Protein AF-A0A894TK56-F1 (afdb_monomer_lite)

Structure (mmCIF, N/CA/C/O backbone):
data_AF-A0A894TK56-F1
#
_entry.id   AF-A0A894TK56-F1
#
loop_
_atom_site.group_PDB
_atom_site.id
_atom_site.type_symbol
_atom_site.label_atom_id
_atom_site.label_alt_id
_atom_site.label_comp_id
_atom_site.label_asym_id
_atom_site.label_entity_id
_atom_site.label_seq_id
_atom_site.pdbx_PDB_ins_code
_atom_site.Cartn_x
_atom_site.Cartn_y
_atom_site.Cartn_z
_atom_site.occupancy
_atom_site.B_iso_or_equiv
_atom_site.auth_seq_id
_atom_site.auth_comp_id
_atom_site.auth_asym_id
_atom_site.auth_atom_id
_atom_site.pdbx_PDB_model_num
ATOM 1 N N . MET A 1 1 ? 17.029 23.446 -1.792 1.00 41.25 1 MET A N 1
ATOM 2 C CA . MET A 1 1 ? 15.827 22.893 -2.447 1.00 41.25 1 MET A CA 1
ATOM 3 C C . MET A 1 1 ? 15.817 21.402 -2.170 1.00 41.25 1 MET A C 1
ATOM 5 O O . MET A 1 1 ? 16.736 20.729 -2.612 1.00 41.25 1 MET A O 1
ATOM 9 N N . MET A 1 2 ? 14.877 20.900 -1.363 1.00 46.59 2 MET A N 1
ATOM 10 C CA . MET A 1 2 ? 14.678 19.452 -1.255 1.00 46.59 2 MET A CA 1
ATOM 11 C C . MET A 1 2 ? 14.166 18.981 -2.612 1.00 46.59 2 MET A C 1
ATOM 13 O O . MET A 1 2 ? 13.035 19.290 -2.978 1.00 46.59 2 MET A O 1
ATOM 17 N N . SER A 1 3 ? 15.011 18.298 -3.379 1.00 46.00 3 SER A N 1
ATOM 18 C CA . SER A 1 3 ? 14.558 17.549 -4.542 1.00 46.00 3 SER A CA 1
ATOM 19 C C . SER A 1 3 ? 13.687 16.421 -4.012 1.00 46.00 3 SER A C 1
ATOM 21 O O . SER A 1 3 ? 14.193 15.400 -3.553 1.00 46.00 3 SER A O 1
ATOM 23 N N . THR A 1 4 ? 12.374 16.627 -3.995 1.00 59.28 4 THR A N 1
ATOM 24 C CA . THR A 1 4 ? 11.415 15.536 -3.869 1.00 59.28 4 THR A CA 1
ATOM 25 C C . THR A 1 4 ? 11.563 14.688 -5.121 1.00 59.28 4 THR A C 1
ATOM 27 O O . THR A 1 4 ? 10.925 14.922 -6.145 1.00 59.28 4 THR A O 1
ATOM 30 N N . SER A 1 5 ? 12.485 13.731 -5.059 1.00 63.28 5 SER A N 1
ATOM 31 C CA . SER A 1 5 ? 12.625 12.682 -6.053 1.00 63.28 5 SER A CA 1
ATOM 32 C C . SER A 1 5 ? 11.332 11.878 -6.018 1.00 63.28 5 SER A C 1
ATOM 34 O O . SER A 1 5 ? 11.151 11.020 -5.156 1.00 63.28 5 SER A O 1
ATOM 36 N N . TYR A 1 6 ? 10.390 12.217 -6.898 1.00 68.06 6 TYR A N 1
ATOM 37 C CA . TYR A 1 6 ? 9.172 11.442 -7.076 1.00 68.06 6 TYR A CA 1
ATOM 38 C C . TYR A 1 6 ? 9.574 10.066 -7.593 1.00 68.06 6 TYR A C 1
ATOM 40 O O . TYR A 1 6 ? 9.886 9.887 -8.769 1.00 68.06 6 TYR A O 1
ATOM 48 N N . GLN A 1 7 ? 9.609 9.095 -6.688 1.00 71.81 7 GLN A N 1
ATOM 49 C CA . GLN A 1 7 ? 9.835 7.715 -7.057 1.00 71.81 7 GLN A CA 1
ATOM 50 C C . GLN A 1 7 ? 8.549 7.188 -7.683 1.00 71.81 7 GLN A C 1
ATOM 52 O O . GLN A 1 7 ? 7.502 7.098 -7.039 1.00 71.81 7 GLN A O 1
ATOM 57 N N . HIS A 1 8 ? 8.615 6.890 -8.977 1.00 80.75 8 HIS A N 1
ATOM 58 C CA . HIS A 1 8 ? 7.505 6.251 -9.657 1.00 80.75 8 HIS A CA 1
ATOM 59 C C . HIS A 1 8 ? 7.327 4.843 -9.100 1.00 80.75 8 HIS A C 1
ATOM 61 O O . HIS A 1 8 ? 8.246 4.030 -9.151 1.00 80.75 8 HIS A O 1
ATOM 67 N N . LEU A 1 9 ? 6.124 4.568 -8.599 1.00 82.00 9 LEU A N 1
ATOM 68 C CA . LEU A 1 9 ? 5.741 3.227 -8.181 1.00 82.00 9 LEU A CA 1
ATOM 69 C C . LEU A 1 9 ? 5.793 2.283 -9.382 1.00 82.00 9 LEU A C 1
ATOM 71 O O . LEU A 1 9 ? 5.185 2.553 -10.428 1.00 82.00 9 LEU A O 1
ATOM 75 N N . THR A 1 10 ? 6.471 1.163 -9.189 1.00 87.75 10 THR A N 1
ATOM 76 C CA . THR A 1 10 ? 6.437 0.008 -10.078 1.00 87.75 10 THR A CA 1
ATOM 77 C C . THR A 1 10 ? 5.020 -0.566 -10.166 1.00 87.75 10 THR A C 1
ATOM 79 O O . THR A 1 10 ? 4.155 -0.309 -9.323 1.00 87.75 10 THR A O 1
ATOM 82 N N . ILE A 1 11 ? 4.766 -1.373 -11.199 1.00 88.50 11 ILE A N 1
ATOM 83 C CA . ILE A 1 11 ? 3.474 -2.055 -11.380 1.00 88.50 11 ILE A CA 1
ATOM 84 C C . ILE A 1 11 ? 3.150 -2.928 -10.157 1.00 88.50 11 ILE A C 1
ATOM 86 O O . ILE A 1 11 ? 2.044 -2.851 -9.629 1.00 88.50 11 ILE A O 1
ATOM 90 N N . ASN A 1 12 ? 4.142 -3.655 -9.638 1.00 88.12 12 ASN A N 1
ATOM 91 C CA . ASN A 1 12 ? 3.980 -4.523 -8.470 1.00 88.12 12 ASN A CA 1
ATOM 92 C C . ASN A 1 12 ? 3.583 -3.739 -7.209 1.00 88.12 12 ASN A C 1
ATOM 94 O O . ASN A 1 12 ? 2.723 -4.176 -6.446 1.00 88.12 12 ASN A O 1
ATOM 98 N N . GLU A 1 13 ? 4.178 -2.565 -6.981 1.00 87.56 13 GLU A N 1
ATOM 99 C CA . GLU A 1 13 ? 3.821 -1.710 -5.841 1.00 87.56 13 GLU A CA 1
ATOM 100 C C . GLU A 1 13 ? 2.391 -1.174 -5.968 1.00 87.56 13 GLU A C 1
ATOM 102 O O . GLU A 1 13 ? 1.652 -1.152 -4.982 1.00 87.56 13 GLU A O 1
ATOM 107 N N . ARG A 1 14 ? 1.960 -0.811 -7.183 1.00 88.88 14 ARG A N 1
ATOM 108 C CA . ARG A 1 14 ? 0.574 -0.390 -7.449 1.00 88.88 14 ARG A CA 1
ATOM 109 C C . ARG A 1 14 ? -0.431 -1.512 -7.199 1.00 88.88 14 ARG A C 1
ATOM 111 O O . ARG A 1 14 ? -1.455 -1.267 -6.564 1.00 88.88 14 ARG A O 1
ATOM 118 N N . GLU A 1 15 ? -0.148 -2.729 -7.655 1.00 92.00 15 GLU A N 1
ATOM 119 C CA . GLU A 1 15 ? -1.006 -3.891 -7.387 1.00 92.00 15 GLU A CA 1
ATOM 120 C C . GLU A 1 15 ? -1.093 -4.187 -5.889 1.00 92.00 15 GLU A C 1
ATOM 122 O O . GLU A 1 15 ? -2.185 -4.385 -5.353 1.00 92.00 15 GLU A O 1
ATOM 127 N N . LYS A 1 16 ? 0.039 -4.121 -5.182 1.00 88.94 16 LYS A N 1
ATOM 128 C CA . LYS A 1 16 ? 0.085 -4.308 -3.730 1.00 88.94 16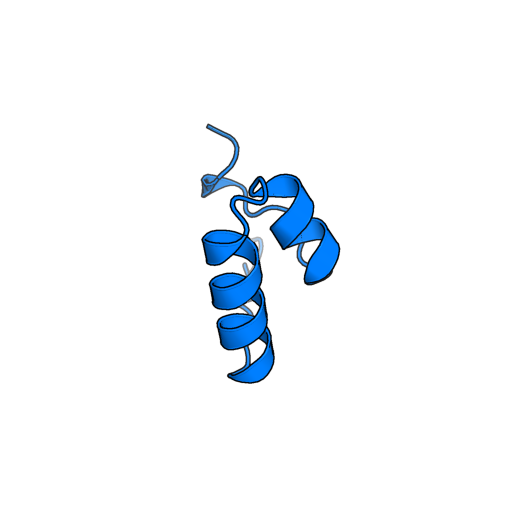 LYS A CA 1
ATOM 129 C C . LYS A 1 16 ? -0.753 -3.257 -2.993 1.00 88.94 16 LYS A C 1
ATOM 131 O O . LYS A 1 16 ? -1.498 -3.618 -2.083 1.00 88.94 16 LYS A O 1
ATOM 136 N N . ILE A 1 17 ? -0.696 -1.986 -3.411 1.00 90.12 17 ILE A N 1
ATOM 137 C CA . ILE A 1 17 ? -1.573 -0.921 -2.892 1.00 90.12 17 ILE A CA 1
ATOM 138 C C . ILE A 1 17 ? -3.045 -1.277 -3.115 1.00 90.12 17 ILE A C 1
ATOM 140 O O . ILE A 1 17 ? -3.826 -1.220 -2.168 1.00 90.12 17 ILE A O 1
ATOM 144 N N . MET A 1 18 ? -3.427 -1.663 -4.338 1.00 91.31 18 MET A N 1
ATOM 145 C CA . MET A 1 18 ? -4.819 -1.997 -4.660 1.00 91.31 18 MET A CA 1
ATOM 146 C C . MET A 1 18 ? -5.350 -3.156 -3.810 1.00 91.31 18 MET A C 1
ATOM 148 O O . MET A 1 18 ? -6.460 -3.065 -3.286 1.00 91.31 18 MET A O 1
ATOM 152 N N . ILE A 1 19 ? -4.551 -4.207 -3.609 1.00 93.38 19 ILE A N 1
ATOM 153 C CA . 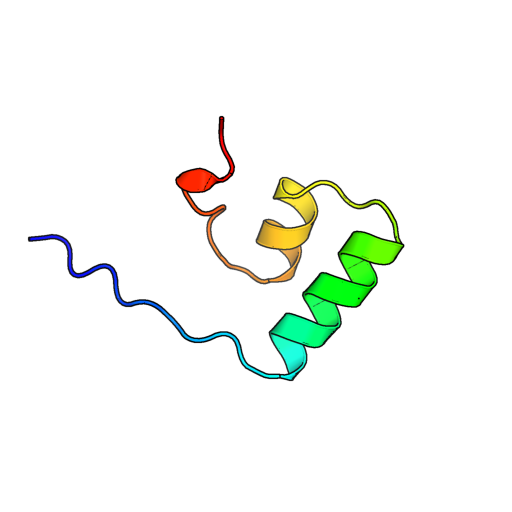ILE A 1 19 ? -4.923 -5.346 -2.758 1.00 93.38 19 ILE A CA 1
ATOM 154 C C . ILE A 1 19 ? -5.138 -4.893 -1.308 1.00 93.38 19 ILE A C 1
ATOM 156 O O . ILE A 1 19 ? -6.147 -5.243 -0.696 1.00 93.38 19 ILE A O 1
ATOM 160 N N . LEU A 1 20 ? -4.222 -4.097 -0.749 1.00 91.25 20 LEU A N 1
ATOM 161 C CA . LEU A 1 20 ? -4.318 -3.648 0.643 1.00 91.25 20 LEU A CA 1
ATOM 162 C C . LEU A 1 20 ? -5.487 -2.673 0.864 1.00 91.25 20 LEU A C 1
ATOM 164 O O . LEU A 1 20 ? -6.149 -2.738 1.901 1.00 91.25 20 LEU A O 1
ATOM 168 N N . LEU A 1 21 ? -5.778 -1.814 -0.117 1.00 90.31 21 LEU A N 1
ATOM 169 C CA . LEU A 1 21 ? -6.964 -0.955 -0.103 1.00 90.31 21 LEU A CA 1
ATOM 170 C C . LEU A 1 21 ? -8.251 -1.787 -0.111 1.00 90.31 21 LEU A C 1
ATOM 172 O O . LEU A 1 21 ? -9.143 -1.531 0.695 1.00 90.31 21 LEU A O 1
ATOM 176 N N . ALA A 1 22 ? -8.330 -2.815 -0.962 1.00 92.81 22 ALA A N 1
ATOM 177 C CA . ALA A 1 22 ? -9.485 -3.711 -1.021 1.00 92.81 22 ALA A CA 1
ATOM 178 C C . ALA A 1 22 ? -9.694 -4.501 0.286 1.00 92.81 22 ALA A C 1
ATOM 180 O O . ALA A 1 22 ? -10.825 -4.805 0.655 1.00 92.81 22 ALA A O 1
ATOM 181 N N . GLN A 1 23 ? -8.617 -4.787 1.021 1.00 92.69 23 GLN A N 1
ATOM 182 C CA . GLN A 1 23 ? -8.666 -5.401 2.353 1.00 92.69 23 GLN A CA 1
ATOM 183 C C . GLN A 1 23 ? -9.096 -4.431 3.470 1.00 92.69 23 GLN A C 1
ATOM 185 O O . GLN A 1 23 ? -9.191 -4.842 4.627 1.00 92.69 23 GLN A O 1
ATOM 190 N N . GLY A 1 24 ? -9.318 -3.149 3.161 1.00 92.56 24 GLY A N 1
ATOM 191 C CA . GLY A 1 24 ? -9.692 -2.128 4.141 1.00 92.56 24 GLY A CA 1
ATOM 192 C C . GLY A 1 24 ? -8.548 -1.708 5.068 1.00 92.56 24 GLY A C 1
ATOM 193 O O . GLY A 1 24 ? -8.798 -1.224 6.173 1.00 92.56 24 GLY A O 1
ATOM 194 N N . LYS A 1 25 ? -7.288 -1.911 4.658 1.00 90.88 25 LYS A N 1
ATOM 195 C CA . LYS A 1 25 ? -6.119 -1.506 5.450 1.00 90.88 25 LYS A CA 1
ATOM 196 C C . LYS A 1 25 ? -5.996 0.011 5.528 1.00 90.88 25 LYS A C 1
ATOM 198 O O . LYS A 1 25 ? -6.282 0.729 4.570 1.00 90.88 25 LYS A O 1
ATOM 203 N N . LYS A 1 26 ? -5.520 0.506 6.672 1.00 89.00 26 LYS A N 1
ATOM 204 C CA . LYS A 1 26 ? -5.279 1.940 6.867 1.00 89.00 26 LYS A CA 1
ATOM 205 C C . LYS A 1 26 ? -4.039 2.376 6.093 1.00 89.00 26 LYS A C 1
ATOM 207 O O . LYS A 1 26 ? -3.083 1.618 5.953 1.00 89.00 26 LYS A O 1
ATOM 212 N N . GLN A 1 27 ? -4.006 3.632 5.660 1.00 84.25 27 GLN A N 1
ATOM 213 C CA . GLN A 1 27 ? -2.900 4.178 4.862 1.00 84.25 27 GLN A CA 1
ATOM 214 C C . GLN A 1 27 ? -1.524 4.010 5.525 1.00 84.25 27 GLN A C 1
ATOM 216 O O . GLN A 1 27 ? -0.557 3.700 4.839 1.00 84.25 27 GLN A O 1
ATOM 221 N N . ALA A 1 28 ? -1.438 4.125 6.855 1.00 85.06 28 ALA A N 1
ATOM 222 C CA . ALA A 1 28 ? -0.199 3.880 7.597 1.00 85.06 28 ALA A CA 1
ATOM 223 C C . ALA A 1 28 ? 0.302 2.427 7.472 1.00 85.06 28 ALA A C 1
ATOM 225 O O . ALA A 1 28 ? 1.504 2.187 7.370 1.00 85.06 28 ALA A O 1
ATOM 226 N N . GLU A 1 29 ? -0.613 1.453 7.444 1.00 86.69 29 GLU A N 1
ATOM 227 C CA . GLU A 1 29 ? -0.272 0.043 7.229 1.00 86.69 29 GLU A CA 1
ATOM 228 C C . GLU A 1 29 ? 0.175 -0.201 5.783 1.00 86.69 29 GLU A C 1
ATOM 230 O O . GLU A 1 29 ? 1.111 -0.963 5.553 1.00 86.69 29 GLU A O 1
ATOM 235 N N . ILE A 1 30 ? -0.454 0.480 4.818 1.00 87.31 30 ILE A N 1
ATOM 236 C CA . ILE A 1 30 ? -0.098 0.408 3.394 1.00 87.31 30 ILE A CA 1
ATOM 237 C C . ILE A 1 30 ? 1.298 0.992 3.156 1.00 87.31 30 ILE A C 1
ATOM 239 O O . ILE A 1 30 ? 2.127 0.344 2.524 1.00 87.31 30 ILE A O 1
ATOM 243 N N . ALA A 1 31 ? 1.582 2.169 3.719 1.00 84.44 31 ALA A N 1
ATOM 244 C CA . ALA A 1 31 ? 2.891 2.815 3.648 1.00 84.44 31 ALA A CA 1
ATOM 245 C C . ALA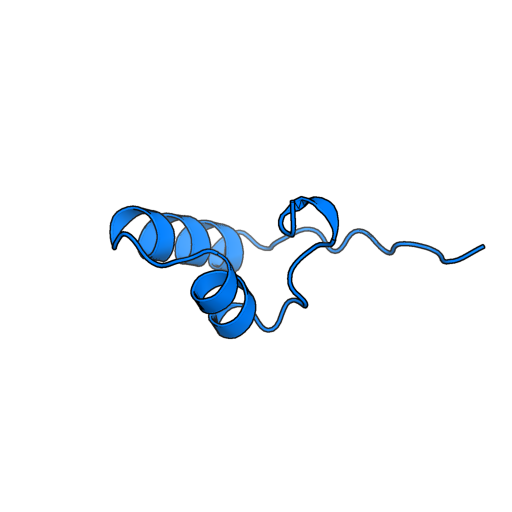 A 1 31 ? 3.990 1.910 4.229 1.00 84.44 31 ALA A C 1
ATOM 247 O O . ALA A 1 31 ? 4.984 1.631 3.562 1.00 84.44 31 ALA A O 1
ATOM 248 N N . LYS A 1 32 ? 3.749 1.334 5.417 1.00 84.38 32 LYS A N 1
ATOM 249 C CA . LYS A 1 32 ? 4.660 0.363 6.041 1.00 84.38 32 LYS A CA 1
ATOM 250 C C . LYS A 1 32 ? 4.875 -0.883 5.175 1.00 84.38 32 LYS A C 1
ATOM 252 O O . LYS A 1 32 ? 5.981 -1.407 5.123 1.00 84.38 32 LYS A O 1
ATOM 257 N N . ALA A 1 33 ? 3.836 -1.369 4.496 1.00 83.38 33 ALA A N 1
ATOM 258 C CA . ALA A 1 33 ? 3.932 -2.539 3.625 1.00 83.38 33 ALA A CA 1
ATOM 259 C C . ALA A 1 33 ? 4.708 -2.276 2.321 1.00 83.38 33 ALA A C 1
ATOM 261 O O . ALA A 1 33 ? 5.133 -3.234 1.666 1.00 83.38 33 ALA A O 1
ATOM 262 N N . LEU A 1 34 ? 4.866 -1.014 1.931 1.00 78.94 34 LEU A N 1
ATOM 263 C CA . LEU A 1 34 ? 5.574 -0.591 0.723 1.00 78.94 34 LEU A CA 1
ATOM 264 C C . LEU A 1 34 ? 6.957 0.003 1.022 1.00 78.94 34 LEU A C 1
ATOM 266 O O . LEU A 1 34 ? 7.625 0.430 0.092 1.00 78.94 34 LEU A O 1
ATOM 270 N N . ASP A 1 35 ? 7.364 0.054 2.295 1.00 73.88 35 ASP A N 1
ATOM 271 C CA . ASP A 1 35 ? 8.597 0.710 2.768 1.00 73.88 35 ASP A CA 1
ATOM 272 C C . ASP A 1 35 ? 8.740 2.183 2.323 1.00 73.88 35 ASP A C 1
ATOM 274 O O . ASP A 1 35 ? 9.809 2.785 2.379 1.00 73.88 35 ASP A O 1
ATOM 278 N N . VAL A 1 36 ? 7.635 2.800 1.897 1.00 63.06 36 VAL A N 1
ATOM 279 C CA . VAL A 1 36 ? 7.563 4.232 1.607 1.00 63.06 36 VAL A CA 1
ATOM 280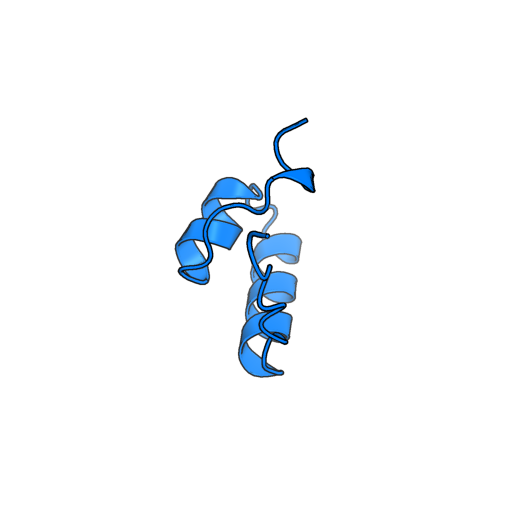 C C . VAL A 1 36 ? 7.149 4.948 2.876 1.00 63.06 36 VAL A C 1
ATOM 282 O O . VAL A 1 36 ? 6.144 4.608 3.506 1.00 63.06 36 VAL A O 1
ATOM 285 N N . ALA A 1 37 ? 7.909 5.983 3.236 1.00 54.66 37 ALA A N 1
ATOM 286 C CA . ALA A 1 37 ? 7.480 6.925 4.257 1.00 54.66 37 ALA A CA 1
ATOM 287 C C . ALA A 1 37 ? 6.061 7.419 3.909 1.00 54.66 37 ALA A C 1
ATOM 289 O O . ALA A 1 37 ? 5.809 7.738 2.740 1.00 54.66 37 ALA A O 1
ATOM 290 N N . PRO A 1 38 ? 5.123 7.463 4.877 1.00 56.16 38 PRO A N 1
ATOM 291 C CA . PRO A 1 38 ? 3.778 7.956 4.622 1.00 56.16 38 PRO A CA 1
ATOM 292 C C . PRO A 1 38 ? 3.896 9.351 4.018 1.00 56.16 38 PRO A C 1
ATOM 294 O O . PRO A 1 38 ? 4.498 10.249 4.609 1.00 56.16 38 PRO A O 1
ATOM 297 N N . ALA A 1 39 ? 3.399 9.502 2.793 1.00 56.47 39 ALA A N 1
ATOM 298 C CA . ALA A 1 39 ? 3.567 10.746 2.074 1.00 56.47 39 ALA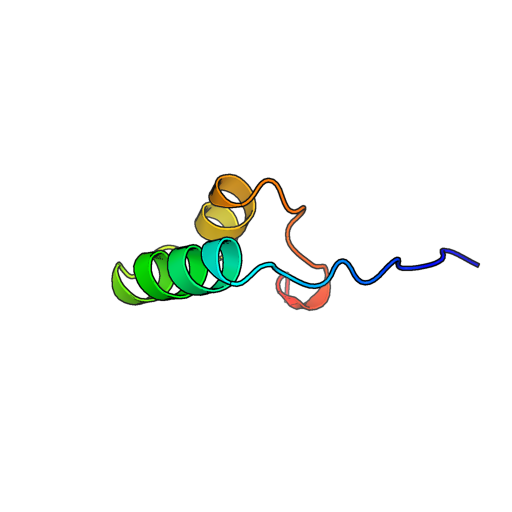 A CA 1
ATOM 299 C C . ALA A 1 39 ? 2.881 11.886 2.851 1.00 56.47 39 ALA A C 1
ATOM 301 O O . ALA A 1 39 ? 1.771 11.693 3.357 1.00 56.47 39 ALA A O 1
ATOM 302 N N . PRO A 1 40 ? 3.497 13.080 2.940 1.00 53.03 40 PRO A N 1
ATOM 303 C CA . PRO A 1 40 ? 3.016 14.163 3.801 1.00 53.03 40 PRO A CA 1
ATOM 304 C C . PRO A 1 40 ? 1.610 14.670 3.441 1.00 53.03 40 PRO A C 1
ATOM 306 O O . PRO A 1 40 ? 0.967 15.307 4.265 1.00 53.03 40 PRO A O 1
ATOM 309 N N . PHE A 1 41 ? 1.099 14.358 2.245 1.00 52.56 41 PHE A N 1
ATOM 310 C CA . PHE A 1 41 ? -0.253 14.725 1.814 1.00 52.56 41 PHE A CA 1
ATOM 311 C C . PHE A 1 41 ? -1.366 13.802 2.347 1.00 52.56 41 PHE A C 1
ATOM 313 O O . PHE A 1 41 ? -2.537 14.102 2.145 1.00 52.56 41 PHE A O 1
ATOM 320 N N . LEU A 1 42 ? -1.023 12.684 3.001 1.00 48.81 42 LEU A N 1
ATOM 321 C CA . LEU A 1 42 ? -1.980 11.719 3.571 1.00 48.81 42 LEU A CA 1
ATOM 322 C C . LEU A 1 42 ? -2.113 11.820 5.101 1.00 48.81 42 LEU A C 1
ATOM 324 O O . LEU A 1 42 ? -2.834 11.038 5.710 1.00 48.81 42 LEU A O 1
ATOM 328 N N . ALA A 1 43 ? -1.401 12.756 5.733 1.00 49.38 43 ALA A N 1
ATOM 329 C CA . ALA A 1 43 ? -1.382 12.931 7.187 1.00 49.38 43 ALA A CA 1
ATOM 330 C C . ALA A 1 43 ? -2.366 14.008 7.699 1.00 49.38 43 ALA A C 1
ATOM 332 O O . ALA A 1 43 ? -2.213 14.465 8.830 1.00 49.38 43 ALA A O 1
ATOM 333 N N . SER A 1 44 ? -3.327 14.445 6.874 1.00 37.94 44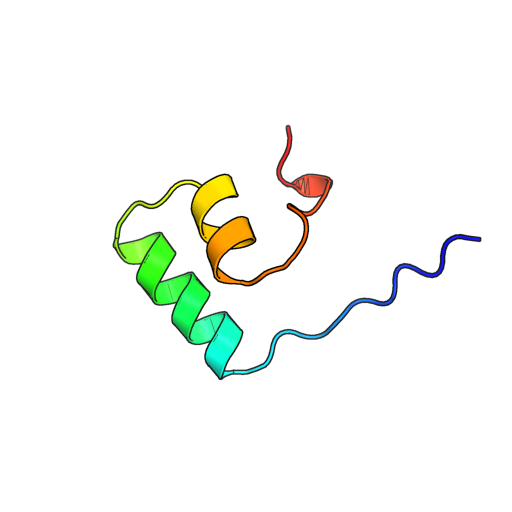 SER A N 1
ATOM 334 C CA . SER A 1 44 ? -4.347 15.457 7.218 1.00 37.94 44 SER A CA 1
ATOM 335 C C . SER A 1 44 ? -5.709 14.836 7.493 1.00 37.94 44 SER A C 1
ATOM 337 O O . SER A 1 44 ? -6.094 13.926 6.727 1.00 37.94 44 SER A O 1
#

Radius of gyration: 11.39 Å; chains: 1; bounding box: 26×28×19 Å

Secondary structure (DSSP, 8-state):
-------PPPHHHHHHHHHHHHTT--HHHHHHHTTPPPPGGG--

pLDDT: mean 75.35, std 17.24, range [37.94, 93.38]

Organism: NCBI:txid41114

InterPro domains:
  IPR025246 Transposase IS30-like HTH domain [PF13936] (5-38)

Sequence (44 aa):
MMSTSYQHLTINEREKIMILLAQGKKQAEIAKALDVAPAPFLAS

Foldseek 3Di:
DPPPPPDDDDPVLVVLLVVCVVVVHDLVVSCVVSVHDRPPVRPD